Protein AF-A0A285UKF7-F1 (afdb_monomer)

Radius of gyration: 22.47 Å; Cα contacts (8 Å, |Δi|>4): 24; chains: 1; bounding box: 59×27×58 Å

Solvent-accessible surface area (backbone atoms only — not comparable to full-atom values): 4711 Å² total; per-residue (Å²): 144,70,68,71,58,60,54,53,53,51,52,52,33,51,54,46,15,51,50,49,42,63,74,63,73,53,96,64,62,68,67,59,31,41,54,50,27,50,50,53,54,52,55,72,68,43,77,81,75,66,98,72,74,72,87,69,76,50,72,69,54,58,62,69,70,49,77,83,76,73,88,82,82,132

Structure (mmCIF, N/CA/C/O backbone):
data_AF-A0A285UKF7-F1
#
_entry.id   AF-A0A285UKF7-F1
#
loop_
_atom_site.group_PDB
_atom_site.id
_atom_site.type_symbol
_atom_site.label_atom_id
_atom_site.label_alt_id
_atom_site.label_comp_id
_atom_site.label_asym_id
_atom_site.label_entity_id
_atom_site.label_seq_id
_atom_site.pdbx_PDB_ins_code
_atom_site.Cartn_x
_atom_site.Cartn_y
_atom_site.Cartn_z
_atom_site.occupancy
_atom_site.B_iso_or_equiv
_atom_site.auth_seq_id
_atom_site.auth_comp_id
_atom_site.auth_asym_id
_atom_site.auth_atom_id
_atom_site.pdbx_PDB_model_num
ATOM 1 N N . MET A 1 1 ? 3.704 -6.972 -29.015 1.00 42.41 1 MET A N 1
ATOM 2 C CA . MET A 1 1 ? 4.974 -6.693 -28.307 1.00 42.41 1 MET A CA 1
ATOM 3 C C . MET A 1 1 ? 4.660 -5.709 -27.190 1.00 42.41 1 MET A C 1
ATOM 5 O O . MET A 1 1 ? 4.697 -4.506 -27.404 1.00 42.41 1 MET A O 1
ATOM 9 N N . ASN A 1 2 ? 4.233 -6.211 -26.035 1.00 48.94 2 ASN A N 1
ATOM 10 C CA . ASN A 1 2 ? 3.688 -5.401 -24.936 1.00 48.94 2 ASN A CA 1
ATOM 11 C C . ASN A 1 2 ? 4.086 -5.982 -23.564 1.00 48.94 2 ASN A C 1
ATOM 13 O O . ASN A 1 2 ? 3.467 -5.691 -22.549 1.00 48.94 2 ASN A O 1
ATOM 17 N N . GLU A 1 3 ? 5.156 -6.779 -23.527 1.00 49.44 3 GLU A N 1
ATOM 18 C CA . GLU A 1 3 ? 5.709 -7.370 -22.299 1.00 49.44 3 GLU A CA 1
ATOM 19 C C . GLU A 1 3 ? 6.585 -6.379 -21.513 1.00 49.44 3 GLU A C 1
ATOM 21 O O . GLU A 1 3 ? 6.709 -6.476 -20.295 1.00 49.44 3 GLU A O 1
ATOM 26 N N . THR A 1 4 ? 7.132 -5.356 -22.178 1.00 53.88 4 THR A N 1
ATOM 27 C CA . THR A 1 4 ? 8.012 -4.362 -21.540 1.00 53.88 4 THR A CA 1
ATOM 28 C C . THR A 1 4 ? 7.267 -3.357 -20.663 1.00 53.88 4 THR A C 1
ATOM 30 O O . THR A 1 4 ? 7.886 -2.743 -19.800 1.00 53.88 4 THR A O 1
ATOM 33 N N . ALA A 1 5 ? 5.957 -3.178 -20.861 1.00 54.94 5 ALA A N 1
ATOM 34 C CA . ALA A 1 5 ? 5.132 -2.327 -20.004 1.00 54.94 5 ALA A CA 1
ATOM 35 C C . ALA A 1 5 ? 4.848 -3.008 -18.653 1.00 54.94 5 ALA A C 1
ATOM 37 O O . ALA A 1 5 ? 5.053 -2.401 -17.607 1.00 54.94 5 ALA A O 1
ATOM 38 N N . GLY A 1 6 ? 4.500 -4.302 -18.668 1.00 58.09 6 GLY A N 1
ATOM 39 C CA . GLY A 1 6 ? 4.197 -5.062 -17.450 1.00 58.09 6 GLY A CA 1
ATOM 40 C C . GLY A 1 6 ? 5.396 -5.251 -16.514 1.00 58.09 6 GLY A C 1
ATOM 41 O O . GLY A 1 6 ? 5.228 -5.215 -15.297 1.00 58.09 6 GLY A O 1
ATOM 42 N N . MET A 1 7 ? 6.613 -5.396 -17.058 1.00 61.53 7 MET A N 1
ATOM 43 C CA . MET A 1 7 ? 7.834 -5.443 -16.234 1.00 61.53 7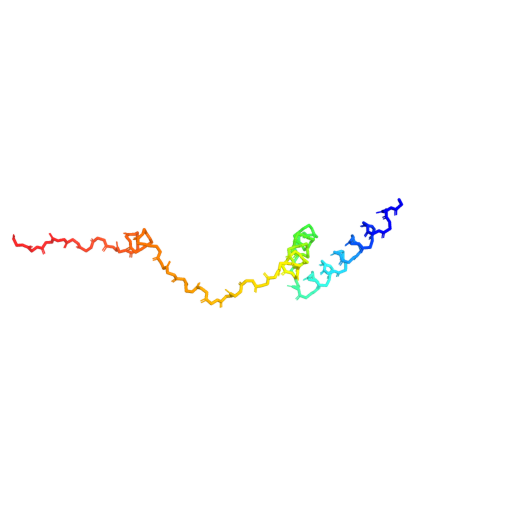 MET A CA 1
ATOM 44 C C . MET A 1 7 ? 8.096 -4.106 -15.527 1.00 61.53 7 MET A C 1
ATOM 46 O O . MET A 1 7 ? 8.360 -4.093 -14.328 1.00 61.53 7 MET A O 1
ATOM 50 N N . LYS A 1 8 ? 7.929 -2.979 -16.231 1.00 72.88 8 LYS A N 1
ATOM 51 C CA . LYS A 1 8 ? 8.128 -1.638 -15.654 1.00 72.88 8 LYS A CA 1
ATOM 52 C C . LYS A 1 8 ? 7.138 -1.342 -14.529 1.00 72.88 8 LYS A C 1
ATOM 54 O O . LYS A 1 8 ? 7.522 -0.771 -13.512 1.00 72.88 8 LYS A O 1
ATOM 59 N N . ASP A 1 9 ? 5.887 -1.767 -14.682 1.00 76.44 9 ASP A N 1
ATOM 60 C CA . ASP A 1 9 ? 4.861 -1.567 -13.657 1.00 76.44 9 ASP A CA 1
ATOM 61 C C . ASP A 1 9 ? 5.167 -2.364 -12.382 1.00 76.44 9 ASP A C 1
ATOM 63 O O . ASP A 1 9 ? 5.004 -1.855 -11.270 1.00 76.44 9 ASP A O 1
ATOM 67 N N . ALA A 1 10 ? 5.665 -3.596 -12.524 1.00 83.56 10 ALA A N 1
ATOM 68 C CA . ALA A 1 10 ? 6.079 -4.419 -11.392 1.00 83.56 10 ALA A CA 1
ATOM 69 C C . ALA A 1 10 ? 7.259 -3.795 -10.628 1.00 83.56 10 ALA A C 1
ATOM 71 O O . ALA A 1 10 ? 7.245 -3.770 -9.394 1.00 83.56 10 ALA A O 1
ATOM 72 N N . ASP A 1 11 ? 8.240 -3.241 -11.340 1.00 87.12 11 ASP A N 1
ATOM 73 C CA . ASP A 1 11 ? 9.397 -2.570 -10.740 1.00 87.12 11 ASP A CA 1
ATOM 74 C C . ASP A 1 11 ? 8.989 -1.310 -9.962 1.00 87.12 11 ASP A C 1
ATOM 76 O O . ASP A 1 11 ? 9.437 -1.098 -8.832 1.00 87.12 11 ASP A O 1
ATOM 80 N N . ILE A 1 12 ? 8.064 -0.516 -10.511 1.00 86.31 12 ILE A N 1
ATOM 81 C CA . ILE A 1 12 ? 7.515 0.674 -9.844 1.00 86.31 12 ILE A CA 1
ATOM 82 C C . ILE A 1 12 ? 6.762 0.282 -8.567 1.00 86.31 12 ILE A C 1
ATOM 84 O O . ILE A 1 12 ? 6.987 0.875 -7.510 1.00 86.31 12 ILE A O 1
ATOM 88 N N . ILE A 1 13 ? 5.899 -0.738 -8.632 1.00 89.69 13 ILE A N 1
ATOM 89 C CA . ILE A 1 13 ?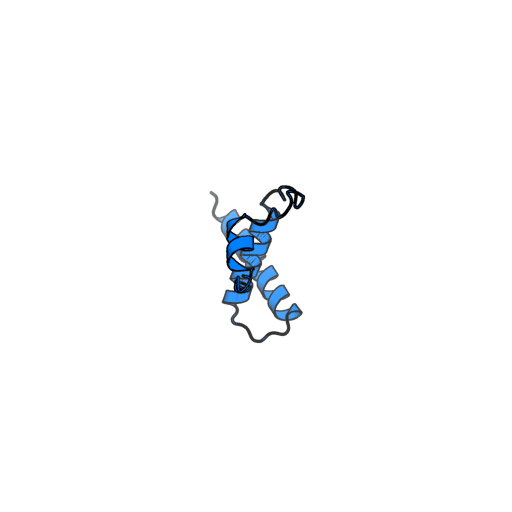 5.162 -1.239 -7.461 1.00 89.69 13 ILE A CA 1
ATOM 90 C C . ILE A 1 13 ? 6.133 -1.717 -6.378 1.00 89.69 13 ILE A C 1
ATOM 92 O O . ILE A 1 13 ? 5.941 -1.409 -5.201 1.00 89.69 13 ILE A O 1
ATOM 96 N N . ASN A 1 14 ? 7.180 -2.448 -6.764 1.00 90.62 14 ASN A N 1
ATOM 97 C CA . ASN A 1 14 ? 8.192 -2.945 -5.838 1.00 90.62 14 ASN A CA 1
ATOM 98 C C . ASN A 1 14 ? 8.962 -1.801 -5.164 1.00 90.62 14 ASN A C 1
ATOM 100 O O . ASN A 1 14 ? 9.164 -1.851 -3.952 1.00 90.62 14 ASN A O 1
ATOM 104 N N . SER A 1 15 ? 9.342 -0.764 -5.917 1.00 89.88 15 SER A N 1
ATOM 105 C CA . SER A 1 15 ? 10.034 0.409 -5.370 1.00 89.88 15 SER A CA 1
ATOM 106 C C . SER A 1 15 ? 9.169 1.164 -4.360 1.00 89.88 15 SER A C 1
ATOM 108 O O . SER A 1 15 ? 9.653 1.535 -3.294 1.00 89.88 15 SER A O 1
ATOM 110 N N . ILE A 1 16 ? 7.883 1.369 -4.668 1.00 89.88 16 ILE A N 1
ATOM 111 C CA . ILE A 1 16 ? 6.948 2.052 -3.762 1.00 89.88 16 ILE A CA 1
ATOM 112 C C . ILE A 1 16 ? 6.716 1.211 -2.503 1.00 89.88 16 ILE A C 1
ATOM 114 O O . ILE A 1 16 ? 6.726 1.745 -1.398 1.00 89.88 16 ILE A O 1
ATOM 118 N N . ALA A 1 17 ? 6.532 -0.103 -2.646 1.00 92.00 17 ALA A N 1
ATOM 119 C CA . ALA A 1 17 ? 6.333 -0.995 -1.507 1.00 92.00 17 ALA A CA 1
ATOM 120 C C . ALA A 1 17 ? 7.536 -0.987 -0.553 1.00 92.00 17 ALA A C 1
ATOM 122 O O . ALA A 1 17 ? 7.359 -0.954 0.663 1.00 92.00 17 ALA A O 1
ATOM 123 N N . GLU A 1 18 ? 8.754 -0.977 -1.095 1.00 91.44 18 GLU A N 1
ATOM 124 C CA . GLU A 1 18 ? 9.969 -0.932 -0.284 1.00 91.44 18 GLU A CA 1
ATOM 125 C C . GLU A 1 18 ? 10.125 0.407 0.442 1.00 91.44 18 GLU A C 1
ATOM 127 O O . GLU A 1 18 ? 10.436 0.435 1.632 1.00 91.44 18 GLU A O 1
ATOM 132 N N . GLN A 1 19 ? 9.816 1.515 -0.234 1.00 91.06 19 GLN A N 1
ATOM 133 C CA . GLN A 1 19 ? 9.799 2.830 0.395 1.00 91.06 19 GLN A CA 1
ATOM 134 C C . GLN A 1 19 ? 8.771 2.896 1.536 1.00 91.06 19 GLN A C 1
ATOM 136 O O . GLN A 1 19 ? 9.114 3.313 2.640 1.00 91.06 19 GLN A O 1
ATOM 141 N N . LEU A 1 20 ? 7.546 2.401 1.316 1.00 89.62 20 LEU A N 1
ATOM 142 C CA . LEU A 1 20 ? 6.507 2.344 2.349 1.00 89.62 20 LEU A CA 1
ATOM 143 C C . LEU A 1 20 ? 6.929 1.493 3.549 1.00 89.62 20 LEU A C 1
ATOM 145 O O . LEU A 1 20 ? 6.620 1.840 4.687 1.00 89.62 20 LEU A O 1
ATOM 149 N N . ARG A 1 21 ? 7.646 0.391 3.312 1.00 90.75 21 ARG A N 1
ATOM 150 C CA . ARG A 1 21 ? 8.177 -0.468 4.375 1.00 90.75 21 ARG A CA 1
ATOM 151 C C . ARG A 1 21 ? 9.190 0.277 5.242 1.00 90.75 21 ARG A C 1
ATOM 153 O O . 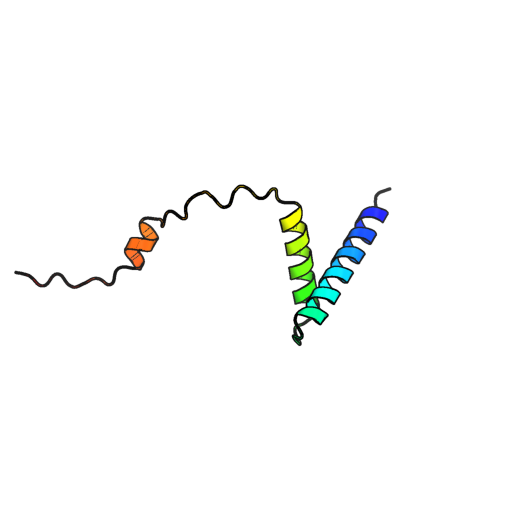ARG A 1 21 ? 9.102 0.212 6.467 1.00 90.75 21 ARG A O 1
ATOM 160 N N . ILE A 1 22 ? 10.131 0.978 4.607 1.00 91.56 22 ILE A N 1
ATOM 161 C CA . ILE A 1 22 ? 11.172 1.759 5.288 1.00 91.56 22 ILE A CA 1
ATOM 162 C C . ILE A 1 22 ? 10.544 2.915 6.076 1.00 91.56 22 ILE A C 1
ATOM 164 O O . ILE A 1 22 ? 10.832 3.068 7.259 1.00 91.56 22 ILE A O 1
ATOM 168 N N . GLU A 1 23 ? 9.652 3.686 5.450 1.00 89.75 23 GLU A N 1
ATOM 169 C CA . GLU A 1 23 ? 8.976 4.833 6.074 1.00 89.75 23 GLU A CA 1
ATOM 170 C C . GLU A 1 23 ? 8.073 4.419 7.238 1.00 89.75 23 GLU A C 1
ATOM 172 O O . GLU A 1 23 ? 8.036 5.084 8.271 1.00 89.75 23 GLU A O 1
ATOM 177 N N . SER A 1 24 ? 7.347 3.308 7.091 1.00 88.06 24 SER A N 1
ATOM 178 C CA . SER A 1 24 ? 6.411 2.836 8.110 1.00 88.06 24 SER A CA 1
ATOM 179 C C . SER A 1 24 ? 7.115 2.287 9.352 1.00 88.06 24 SER A C 1
ATOM 181 O O . SER A 1 24 ? 6.456 2.130 10.382 1.00 88.06 24 SER A O 1
ATOM 183 N N . GLY A 1 25 ? 8.395 1.897 9.252 1.00 85.62 25 GLY A N 1
ATOM 184 C CA . GLY A 1 25 ? 9.155 1.259 10.339 1.00 85.62 25 GLY A CA 1
ATOM 185 C C . GLY A 1 25 ? 8.493 -0.003 10.911 1.00 85.62 25 GLY A C 1
ATOM 186 O O . GLY A 1 25 ? 8.838 -0.457 11.999 1.00 85.62 25 GLY A O 1
ATOM 187 N N . SER A 1 26 ? 7.497 -0.545 10.207 1.00 81.06 26 SER A N 1
ATOM 188 C CA . SER A 1 26 ? 6.608 -1.592 10.695 1.00 81.06 26 SER A CA 1
ATOM 189 C C . SER A 1 26 ? 7.067 -2.944 10.177 1.00 81.06 26 SER A C 1
ATOM 191 O O . SER A 1 26 ? 7.380 -3.094 8.997 1.00 81.06 26 SER A O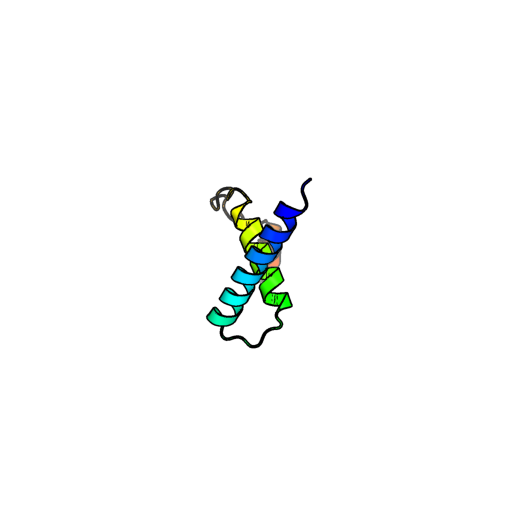 1
ATOM 193 N N . ASN A 1 27 ? 7.053 -3.956 11.043 1.00 86.75 27 ASN A N 1
ATOM 194 C CA . ASN A 1 27 ? 7.436 -5.323 10.687 1.00 86.75 27 ASN A CA 1
ATOM 195 C C . ASN A 1 27 ? 6.281 -6.095 10.018 1.00 86.75 27 ASN A C 1
ATOM 197 O O . ASN A 1 27 ? 6.003 -7.246 10.354 1.00 86.75 27 ASN A O 1
ATOM 201 N N . LEU A 1 28 ? 5.542 -5.425 9.131 1.00 90.12 28 LEU A N 1
ATOM 202 C CA . LEU A 1 28 ? 4.457 -6.046 8.380 1.00 90.12 28 LEU A CA 1
ATOM 203 C C . LEU A 1 28 ? 5.017 -6.842 7.191 1.00 90.12 28 LEU A C 1
ATOM 205 O O . LEU A 1 28 ? 6.081 -6.503 6.664 1.00 90.12 28 LEU A O 1
ATOM 209 N N . PRO A 1 29 ? 4.302 -7.881 6.729 1.00 91.06 29 PRO A N 1
ATOM 210 C CA . PRO A 1 29 ? 4.711 -8.642 5.557 1.00 91.06 29 PRO A CA 1
ATOM 211 C C . PRO A 1 29 ? 4.818 -7.771 4.302 1.00 91.06 29 PRO A C 1
ATOM 213 O O . PRO A 1 29 ? 4.029 -6.851 4.093 1.00 91.06 29 PRO A O 1
ATOM 216 N N . ARG A 1 30 ? 5.747 -8.118 3.407 1.00 87.12 30 ARG A N 1
ATOM 217 C CA . ARG A 1 30 ? 5.959 -7.416 2.129 1.00 87.12 30 ARG A CA 1
ATOM 218 C C . ARG A 1 30 ? 4.680 -7.293 1.290 1.00 87.12 30 ARG A C 1
ATOM 220 O O . ARG A 1 30 ? 4.461 -6.261 0.660 1.00 87.12 30 ARG A O 1
ATOM 227 N N . ASP A 1 31 ? 3.823 -8.310 1.321 1.00 90.75 31 ASP A N 1
ATOM 228 C CA . ASP A 1 31 ? 2.562 -8.338 0.570 1.00 90.75 31 ASP A CA 1
ATOM 229 C C . ASP A 1 31 ? 1.601 -7.216 0.968 1.00 90.75 31 ASP A C 1
ATOM 231 O O . ASP A 1 31 ? 0.897 -6.674 0.114 1.00 90.75 31 ASP A O 1
ATOM 235 N N . TYR A 1 32 ? 1.625 -6.807 2.240 1.00 91.81 32 TYR A N 1
ATOM 236 C CA . TYR A 1 32 ? 0.859 -5.660 2.714 1.00 91.81 32 TYR A CA 1
ATOM 237 C C . TYR A 1 32 ? 1.288 -4.379 1.984 1.00 91.81 32 TYR A C 1
ATOM 239 O O . TYR A 1 32 ? 0.458 -3.651 1.435 1.00 91.81 32 TYR A O 1
ATOM 247 N N . PHE A 1 33 ? 2.598 -4.142 1.894 1.00 92.38 33 PHE A N 1
ATOM 248 C CA . PHE A 1 33 ? 3.144 -2.959 1.232 1.00 92.38 33 PHE A CA 1
ATOM 249 C C . PHE A 1 33 ? 2.955 -2.991 -0.288 1.00 92.38 33 PHE A C 1
ATOM 251 O O . PHE A 1 33 ? 2.704 -1.946 -0.885 1.00 92.38 33 PHE A O 1
ATOM 258 N N . LEU A 1 34 ? 2.987 -4.168 -0.923 1.00 91.69 34 LEU A N 1
ATOM 259 C CA . LEU A 1 34 ? 2.646 -4.313 -2.346 1.00 91.69 34 LEU A CA 1
ATOM 260 C C . LEU A 1 34 ? 1.180 -3.971 -2.619 1.00 91.69 34 LEU A C 1
ATOM 262 O O . LEU A 1 34 ? 0.879 -3.274 -3.590 1.00 91.69 34 LEU A O 1
ATOM 266 N N . ALA A 1 35 ? 0.263 -4.442 -1.771 1.00 89.94 35 ALA A N 1
ATOM 267 C CA . ALA A 1 35 ? -1.153 -4.109 -1.883 1.00 89.94 35 ALA A CA 1
ATOM 268 C C . ALA A 1 35 ? -1.378 -2.598 -1.710 1.00 89.94 35 ALA A C 1
ATOM 270 O O . ALA A 1 35 ? -2.095 -1.982 -2.501 1.00 89.94 35 ALA A O 1
ATOM 271 N N . GLN A 1 36 ? -0.700 -1.980 -0.741 1.00 88.12 36 GLN A N 1
ATOM 272 C CA . GLN A 1 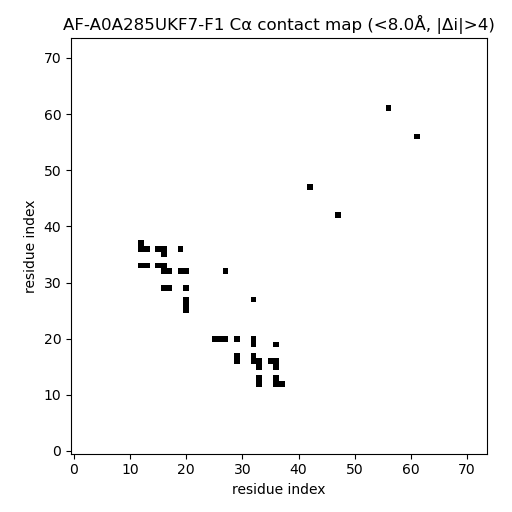36 ? -0.754 -0.536 -0.519 1.00 88.12 36 GLN A CA 1
ATOM 273 C C . GLN A 1 36 ? -0.154 0.261 -1.689 1.00 88.12 36 GLN A C 1
ATOM 275 O O . GLN A 1 36 ? -0.747 1.251 -2.118 1.00 88.12 36 GLN A O 1
ATOM 280 N N . ALA A 1 37 ? 0.970 -0.184 -2.257 1.00 89.81 37 ALA A N 1
ATOM 281 C CA . ALA A 1 37 ? 1.589 0.428 -3.432 1.00 89.81 37 ALA A CA 1
ATOM 282 C C . ALA A 1 37 ? 0.661 0.379 -4.658 1.00 89.81 37 ALA A C 1
ATOM 284 O O . ALA A 1 37 ? 0.451 1.393 -5.326 1.00 89.81 37 ALA A O 1
ATOM 285 N N . ARG A 1 38 ? 0.025 -0.774 -4.912 1.00 88.81 38 ARG A N 1
ATOM 286 C CA . ARG A 1 38 ? -0.986 -0.927 -5.973 1.00 88.81 38 ARG A CA 1
ATOM 287 C C 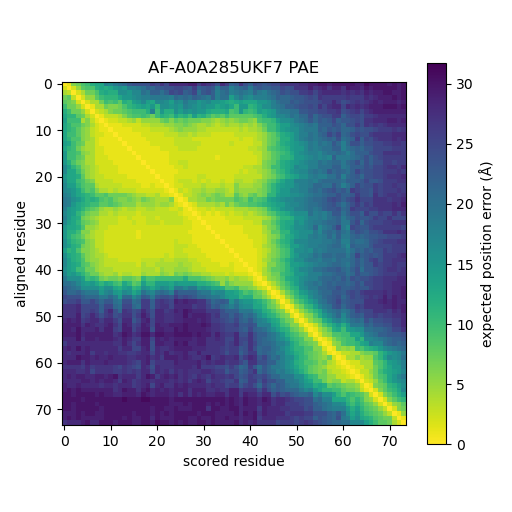. ARG A 1 38 ? -2.178 0.003 -5.761 1.00 88.81 38 ARG A C 1
ATOM 289 O O . ARG A 1 38 ? -2.632 0.632 -6.713 1.00 88.81 38 ARG A O 1
ATOM 296 N N . LEU A 1 39 ? -2.650 0.132 -4.520 1.00 85.75 39 LEU A N 1
ATOM 297 C CA . LEU A 1 39 ? -3.746 1.035 -4.171 1.00 85.75 39 LEU A CA 1
ATOM 298 C C . LEU A 1 39 ? -3.374 2.512 -4.379 1.00 85.75 39 LEU A C 1
ATOM 300 O O . LEU A 1 39 ? -4.203 3.304 -4.817 1.00 85.75 39 LEU A O 1
ATOM 304 N N . GLN A 1 40 ? -2.138 2.911 -4.076 1.00 83.44 40 GLN A N 1
ATOM 305 C CA . GLN A 1 40 ? -1.681 4.278 -4.336 1.00 83.44 40 GLN A CA 1
ATOM 306 C C . GLN A 1 40 ? -1.614 4.584 -5.834 1.00 83.44 40 GLN A C 1
ATOM 308 O O . GLN A 1 40 ? -2.023 5.666 -6.255 1.00 83.44 40 GLN A O 1
ATOM 313 N N . LEU A 1 41 ? -1.142 3.633 -6.642 1.00 80.69 41 LEU A N 1
ATOM 314 C CA . LEU A 1 41 ? -1.099 3.783 -8.096 1.00 80.69 41 LEU A CA 1
ATOM 315 C C . LEU A 1 41 ? -2.504 3.836 -8.704 1.00 80.69 41 LEU A C 1
ATOM 317 O O . LEU A 1 41 ? -2.762 4.703 -9.537 1.00 80.69 41 LEU A O 1
ATOM 321 N N . SER A 1 42 ? -3.435 2.995 -8.245 1.00 79.81 42 SER A N 1
ATOM 322 C CA . SER A 1 42 ? -4.827 3.043 -8.710 1.00 79.81 42 SER A CA 1
ATOM 323 C C . SER A 1 42 ? -5.536 4.333 -8.287 1.00 79.81 42 SER A C 1
ATOM 325 O O . SER A 1 42 ? -6.293 4.904 -9.068 1.00 79.81 42 SER A O 1
ATOM 327 N N . ARG A 1 43 ? -5.233 4.864 -7.095 1.00 68.62 43 ARG A N 1
ATOM 328 C CA . ARG A 1 43 ? -5.739 6.166 -6.627 1.00 68.62 43 ARG A CA 1
ATOM 329 C C . ARG A 1 43 ? -5.202 7.357 -7.411 1.00 68.62 43 ARG A C 1
ATOM 331 O O . ARG A 1 43 ? -5.924 8.334 -7.552 1.00 68.62 43 ARG A O 1
ATOM 338 N N . LYS A 1 44 ? -3.961 7.301 -7.904 1.00 63.22 44 LYS A N 1
ATOM 339 C CA . LYS A 1 44 ? -3.394 8.354 -8.765 1.00 63.22 44 LYS A CA 1
ATOM 340 C C . LYS A 1 44 ? -3.963 8.327 -10.186 1.00 63.22 44 LYS A C 1
ATOM 342 O O . LYS A 1 44 ? -3.947 9.355 -10.851 1.00 63.22 44 LYS A O 1
ATOM 347 N N . GLN A 1 45 ? -4.439 7.169 -10.645 1.00 56.44 45 GLN A N 1
ATOM 348 C CA . GLN A 1 45 ? -5.078 7.011 -11.955 1.00 56.44 45 GLN A CA 1
ATOM 349 C C . GLN A 1 45 ? -6.588 7.271 -11.924 1.00 56.44 45 GLN A C 1
ATOM 351 O O . GLN A 1 45 ? -7.168 7.614 -12.950 1.00 56.44 45 GLN A O 1
ATOM 356 N N . ALA A 1 46 ? -7.230 7.145 -10.763 1.00 50.91 46 ALA A N 1
ATOM 357 C CA . ALA A 1 46 ? -8.587 7.629 -10.586 1.00 50.91 46 ALA A CA 1
ATOM 358 C C . ALA A 1 46 ? -8.561 9.168 -10.617 1.00 50.91 46 ALA A C 1
ATOM 360 O O . ALA A 1 46 ? -7.877 9.769 -9.782 1.00 50.91 46 ALA A O 1
ATOM 361 N N . PRO A 1 47 ? -9.290 9.843 -11.530 1.00 47.56 47 PRO A N 1
ATOM 362 C CA . PRO A 1 47 ? -9.541 11.259 -11.347 1.00 47.56 47 PRO A CA 1
ATOM 363 C C . PRO A 1 47 ? -10.201 11.387 -9.978 1.00 47.56 47 PRO A C 1
ATOM 365 O O . PRO A 1 47 ? -11.191 10.714 -9.686 1.00 47.56 47 PRO A O 1
ATOM 368 N N . HIS A 1 48 ? -9.596 12.192 -9.110 1.00 49.28 48 HIS A N 1
ATOM 369 C CA . HIS A 1 48 ? -10.199 12.609 -7.860 1.00 49.28 48 HIS A CA 1
ATOM 370 C C . HIS A 1 48 ? -11.500 13.336 -8.233 1.00 49.28 48 HIS A C 1
ATOM 372 O O . HIS A 1 48 ? -11.509 14.544 -8.452 1.00 49.28 48 HIS A O 1
ATOM 378 N N . GLY A 1 49 ? -12.595 12.586 -8.365 1.00 47.28 49 GLY A N 1
ATOM 379 C CA . GLY A 1 49 ? -13.938 13.124 -8.290 1.00 47.28 49 GLY A CA 1
ATOM 380 C C . GLY A 1 49 ? -14.022 13.783 -6.928 1.00 47.28 49 GLY A C 1
ATOM 381 O O . GLY A 1 49 ? -14.020 13.100 -5.906 1.00 47.28 49 GLY A O 1
ATOM 382 N N . THR A 1 50 ? -13.876 15.105 -6.941 1.00 48.91 50 THR A N 1
ATOM 383 C CA . THR A 1 50 ? -14.323 16.066 -5.937 1.00 48.91 50 THR A CA 1
ATOM 384 C C . THR A 1 50 ? -14.757 15.421 -4.621 1.00 48.91 50 THR A C 1
ATOM 386 O O . THR A 1 50 ? -15.906 15.010 -4.459 1.00 48.91 50 THR A O 1
ATOM 389 N N . LYS A 1 51 ? -13.849 15.387 -3.637 1.00 50.00 51 LYS A N 1
ATOM 390 C CA . LYS A 1 51 ? -14.255 15.345 -2.226 1.00 50.00 51 LYS A CA 1
ATOM 391 C C . LYS A 1 51 ? -14.913 16.687 -1.889 1.00 50.00 51 LYS A C 1
ATOM 393 O O . LYS A 1 51 ? -14.312 17.508 -1.217 1.00 50.00 51 LYS A O 1
ATOM 398 N N . ASP A 1 52 ? -16.105 16.907 -2.422 1.00 52.00 52 ASP A N 1
ATOM 399 C CA . ASP A 1 52 ? -17.007 17.987 -2.022 1.00 52.00 52 ASP A CA 1
ATOM 400 C C . ASP A 1 52 ? -18.485 17.633 -2.249 1.00 52.00 52 ASP A C 1
ATOM 402 O O . ASP A 1 52 ? -19.364 18.485 -2.157 1.00 52.00 52 ASP A O 1
ATOM 406 N N . GLU A 1 53 ? -18.812 16.356 -2.460 1.00 52.28 53 GLU A N 1
ATOM 407 C CA . GLU A 1 53 ? -20.175 15.900 -2.205 1.00 52.28 53 GLU A CA 1
ATOM 408 C C . GLU A 1 53 ? -20.270 15.458 -0.754 1.00 52.28 53 GLU A C 1
ATOM 410 O O . GLU A 1 53 ? -19.916 14.343 -0.371 1.00 52.28 53 GLU A O 1
ATOM 415 N N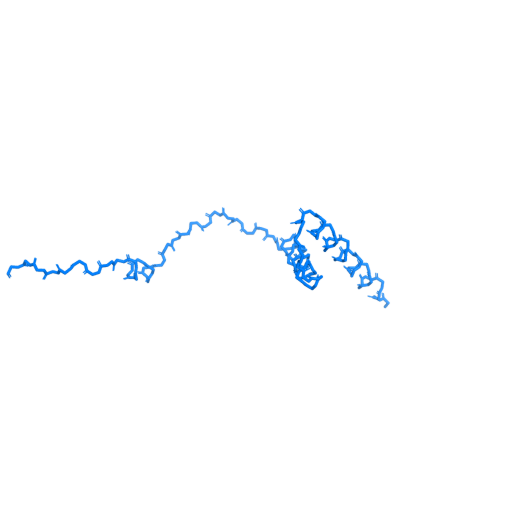 . LYS A 1 54 ? -20.675 16.440 0.058 1.00 53.16 54 LYS A N 1
ATOM 416 C CA . LYS A 1 54 ? -21.407 16.311 1.317 1.00 53.16 54 LYS A CA 1
ATOM 417 C C . LYS A 1 54 ? -21.678 14.852 1.684 1.00 53.16 54 LYS A C 1
ATOM 419 O O . LYS A 1 54 ? -22.541 14.205 1.094 1.00 53.16 54 LYS A O 1
ATOM 424 N N . TYR A 1 55 ? -20.987 14.384 2.720 1.00 54.81 55 TYR A N 1
ATOM 425 C CA . TYR A 1 55 ? -21.421 13.260 3.543 1.00 54.81 55 TYR A CA 1
ATOM 426 C C . TYR A 1 55 ? -22.823 13.582 4.095 1.00 54.81 55 TYR A C 1
ATOM 428 O O . TYR A 1 55 ? -22.977 14.068 5.211 1.00 54.81 55 TYR A O 1
ATOM 436 N N . HIS A 1 56 ? -23.860 13.382 3.287 1.00 55.50 56 HIS A N 1
ATOM 437 C CA . HIS A 1 56 ? -25.225 13.308 3.767 1.00 55.50 56 HIS A CA 1
ATOM 438 C C . H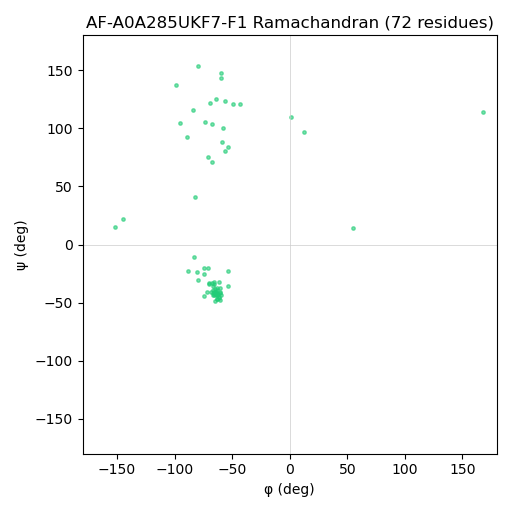IS A 1 56 ? -25.329 11.953 4.456 1.00 55.50 56 HIS A C 1
ATOM 440 O O . HIS A 1 56 ? -25.326 10.914 3.792 1.00 55.50 56 HIS A O 1
ATOM 446 N N . SER A 1 57 ? -25.349 11.961 5.792 1.00 61.56 57 SER A N 1
ATOM 447 C CA . SER A 1 57 ? -25.765 10.793 6.557 1.00 61.56 57 SER A CA 1
ATOM 448 C C . SER A 1 57 ? -27.093 10.325 5.968 1.00 61.56 57 SER A C 1
ATOM 450 O O . SER A 1 57 ? -28.054 11.086 5.845 1.00 61.56 57 SER A O 1
ATOM 452 N N . SER A 1 58 ? -27.126 9.083 5.488 1.00 63.38 58 SER A N 1
ATOM 453 C CA . SER A 1 58 ? -28.392 8.478 5.101 1.00 63.38 58 SER A CA 1
ATOM 454 C C . SER A 1 58 ? -29.281 8.448 6.343 1.00 63.38 58 SER A C 1
ATOM 456 O O . SER A 1 58 ? -28.794 8.202 7.447 1.00 63.38 58 SER A O 1
ATOM 458 N N . ALA A 1 59 ? -30.585 8.671 6.181 1.00 61.97 59 ALA A N 1
ATOM 459 C CA . ALA A 1 59 ? -31.537 8.618 7.296 1.00 61.97 59 ALA A CA 1
ATOM 460 C C . ALA A 1 59 ? -31.457 7.288 8.082 1.00 61.97 59 ALA A C 1
ATOM 462 O O . ALA A 1 59 ? -31.797 7.229 9.260 1.00 61.97 59 ALA A O 1
ATOM 463 N N . CYS A 1 60 ? -30.954 6.228 7.442 1.00 63.03 60 CYS A N 1
ATOM 464 C CA . CYS A 1 60 ? -30.654 4.939 8.055 1.00 63.03 60 CYS A CA 1
ATOM 465 C C . CYS A 1 60 ? -29.559 5.016 9.134 1.00 63.03 60 CYS A C 1
ATOM 467 O O . CYS A 1 60 ? -29.658 4.325 10.144 1.00 63.03 60 CYS A O 1
ATOM 469 N N . PHE A 1 61 ? -28.530 5.849 8.947 1.00 66.00 61 PHE A N 1
ATOM 470 C CA . PHE A 1 61 ? -27.465 6.035 9.935 1.00 66.00 61 PHE A CA 1
ATOM 471 C C . PHE A 1 61 ? -27.970 6.812 11.159 1.00 66.00 61 PHE A C 1
ATOM 473 O O . PHE A 1 61 ? -27.695 6.418 12.290 1.00 66.00 61 PHE A O 1
ATOM 480 N N . ASP A 1 62 ? -28.789 7.847 10.944 1.00 61.00 62 ASP A N 1
ATOM 481 C CA . ASP A 1 62 ? -29.400 8.623 12.033 1.00 61.00 62 ASP A CA 1
ATOM 482 C C . ASP A 1 62 ? -30.400 7.795 12.858 1.00 61.00 62 ASP A C 1
ATOM 484 O O . ASP A 1 62 ? -30.531 8.009 14.062 1.00 61.00 62 ASP A O 1
ATOM 488 N N . ALA A 1 63 ? -31.090 6.832 12.233 1.00 64.88 63 ALA A N 1
ATOM 489 C CA . ALA A 1 63 ? -31.987 5.906 12.924 1.00 64.88 63 ALA A CA 1
ATOM 490 C C . ALA A 1 63 ? -31.232 4.904 13.814 1.00 64.88 63 ALA A C 1
ATOM 492 O O . ALA A 1 63 ? -31.721 4.551 14.879 1.00 64.88 63 ALA A O 1
ATOM 493 N N . TRP A 1 64 ? -30.035 4.474 13.408 1.00 66.38 64 TRP A N 1
ATOM 494 C CA . TRP A 1 64 ? -29.204 3.567 14.205 1.00 66.38 64 TRP A CA 1
ATOM 495 C C . TRP A 1 64 ? -28.436 4.285 15.326 1.00 66.38 64 TRP A C 1
ATOM 497 O O . TRP A 1 64 ? -28.181 3.707 16.379 1.00 66.38 64 TRP A O 1
ATOM 507 N N . ALA A 1 65 ? -28.075 5.553 15.111 1.00 67.44 65 ALA A N 1
ATOM 508 C CA . ALA A 1 65 ? -27.283 6.342 16.050 1.00 67.44 65 ALA A CA 1
ATOM 509 C C . ALA A 1 65 ? -28.103 6.999 17.175 1.00 67.44 65 ALA A C 1
ATOM 511 O O . ALA A 1 65 ? -27.517 7.523 18.125 1.00 67.44 65 ALA A O 1
ATOM 512 N N . LYS A 1 66 ? -29.440 7.000 17.094 1.00 64.56 66 LYS A N 1
ATOM 513 C CA . LYS A 1 66 ? -30.282 7.485 18.192 1.00 64.56 66 LYS A CA 1
ATOM 514 C C . LYS A 1 66 ? -30.489 6.364 19.214 1.00 64.56 66 LYS A C 1
ATOM 516 O O . LYS A 1 66 ? -31.147 5.382 18.886 1.00 64.56 66 LYS A O 1
ATOM 521 N N . PRO A 1 67 ? -30.002 6.497 20.462 1.00 57.47 67 PRO A N 1
ATOM 522 C CA . PRO A 1 67 ? -30.512 5.659 21.531 1.00 57.47 67 PRO A CA 1
ATOM 523 C C . PRO A 1 67 ? -31.986 6.017 21.701 1.00 57.47 67 PRO A C 1
ATOM 525 O O . PRO A 1 67 ? -32.329 7.191 21.856 1.00 57.47 67 PRO A O 1
ATOM 528 N N . GLU A 1 68 ? -32.845 5.008 21.617 1.00 63.72 68 GLU A N 1
ATOM 529 C CA . GLU A 1 68 ? -34.278 5.067 21.892 1.00 63.72 68 GLU A CA 1
ATOM 530 C C . GLU A 1 68 ? -34.483 5.669 23.297 1.00 63.72 68 GLU A C 1
ATOM 532 O O . GLU A 1 68 ? -34.561 4.954 24.298 1.00 63.72 68 GLU A O 1
ATOM 537 N N . HIS A 1 69 ? -34.497 6.999 23.424 1.00 54.75 69 HIS A N 1
ATOM 538 C CA . HIS A 1 69 ? -34.848 7.643 24.678 1.00 54.75 69 HIS A CA 1
ATOM 539 C C . HIS A 1 69 ? -36.322 7.349 24.901 1.00 54.75 69 HIS A C 1
ATOM 541 O O . HIS A 1 69 ? -37.199 7.899 24.233 1.00 54.75 69 HIS A O 1
ATOM 547 N N . GLY A 1 70 ? -36.545 6.402 25.812 1.00 56.09 70 GLY A N 1
ATOM 548 C CA . GLY A 1 70 ? -37.841 5.881 26.182 1.00 56.09 70 GLY A CA 1
ATOM 549 C C . GLY A 1 70 ? -38.861 6.996 26.327 1.00 56.09 70 GLY A C 1
ATOM 550 O O . GLY A 1 70 ? -38.722 7.902 27.150 1.00 56.09 70 GLY A O 1
ATOM 551 N N . ARG A 1 71 ? -39.918 6.894 25.525 1.00 50.03 71 ARG A N 1
ATOM 552 C CA . ARG A 1 71 ? -41.136 7.677 25.682 1.00 50.03 71 ARG A CA 1
ATOM 553 C C . ARG A 1 71 ? -41.888 7.174 26.919 1.00 50.03 71 ARG A C 1
ATOM 555 O O . ARG A 1 71 ? -42.882 6.469 26.799 1.00 50.03 71 ARG A O 1
ATOM 562 N N . LEU A 1 72 ? -41.396 7.529 28.104 1.00 59.94 72 LEU A N 1
ATOM 563 C CA . LEU A 1 72 ? -42.214 7.661 29.308 1.00 59.94 72 LEU A CA 1
ATOM 564 C C . LEU A 1 72 ? -42.604 9.133 29.429 1.00 59.94 72 LEU A C 1
ATOM 566 O O . LEU A 1 72 ? -41.751 9.955 29.745 1.00 59.94 72 LEU A O 1
ATOM 570 N N . SER A 1 73 ? -43.861 9.441 29.103 1.00 53.88 73 SER A N 1
ATOM 571 C CA . SER A 1 73 ? -44.659 10.654 29.399 1.00 53.88 73 SER A CA 1
ATOM 572 C C . SER A 1 73 ? -45.904 10.536 28.500 1.00 53.88 73 SER A C 1
ATOM 574 O O . SER A 1 73 ? -45.746 10.516 27.279 1.00 53.88 73 SER A O 1
ATOM 576 N N . ASN A 1 74 ? -47.150 10.376 28.941 1.00 46.59 74 ASN A N 1
ATOM 577 C CA . ASN A 1 74 ? -47.846 10.46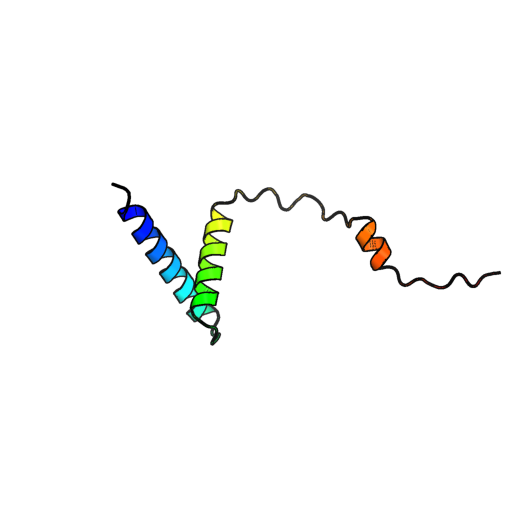5 30.227 1.00 46.59 74 ASN A CA 1
ATOM 578 C C . ASN A 1 74 ? -48.925 9.370 30.237 1.00 46.59 74 ASN A C 1
ATOM 580 O O . ASN A 1 74 ? -49.423 9.064 29.125 1.00 46.59 74 ASN A O 1
#

Secondary structure (DSSP, 8-state):
--HHHHHHHHHHHHHHHHHHHHHH-----HHHHHHHHHHHHHHHHS----TTS-----HHHHHHHS--------

Organism: NCBI:txid908946

Mean predicted aligned error: 15.89 Å

Sequence (74 aa):
MNETAGMKDADIINSIAEQLRIESGSNLPRDYFLAQARLQLSRKQAPHGTKDEKYHSSACFDAWAKPEHGRLSN

Foldseek 3Di:
DCVVVVVVVVVQLLVQLVVCCVVVVDPDDSVVSSVVSVVVVVVVVPDPPDPPPDPPPDVVNVVVPDDPPDPDDD

pLDDT: mean 71.18, std 16.59, range [42.41, 92.38]